Protein AF-A0A2V9QC57-F1 (afdb_monomer_lite)

Radius of gyration: 16.69 Å; chains: 1; bounding box: 34×25×57 Å

Structure (mmCIF, N/CA/C/O backbone):
data_AF-A0A2V9QC57-F1
#
_entry.id   AF-A0A2V9QC57-F1
#
loop_
_atom_site.group_PDB
_atom_site.id
_atom_site.type_symbol
_atom_site.label_atom_id
_atom_site.label_alt_id
_atom_site.label_comp_id
_atom_site.label_asym_id
_atom_site.label_entity_id
_atom_site.label_seq_id
_atom_site.pdbx_PDB_ins_code
_atom_site.Cartn_x
_atom_site.Cartn_y
_atom_site.Cartn_z
_atom_site.occupancy
_atom_site.B_iso_or_equiv
_atom_site.auth_seq_id
_atom_site.auth_comp_id
_atom_site.auth_asym_id
_atom_site.auth_atom_id
_atom_site.pdbx_PDB_model_num
ATOM 1 N N . MET A 1 1 ? 11.094 10.956 -26.136 1.00 47.50 1 MET A N 1
ATOM 2 C CA . MET A 1 1 ? 11.181 9.650 -26.831 1.00 47.50 1 MET A CA 1
ATOM 3 C C . MET A 1 1 ? 11.823 8.543 -25.987 1.00 47.50 1 MET A C 1
ATOM 5 O O . MET A 1 1 ? 11.441 7.401 -26.180 1.00 47.50 1 MET A O 1
ATOM 9 N N . HIS A 1 2 ? 12.685 8.837 -25.000 1.00 53.50 2 HIS A N 1
ATOM 10 C CA . HIS A 1 2 ? 13.254 7.807 -24.110 1.00 53.50 2 HIS A CA 1
ATOM 11 C C . HIS A 1 2 ? 12.220 7.078 -23.215 1.00 53.50 2 HIS A C 1
ATOM 13 O O . HIS A 1 2 ? 12.294 5.863 -23.086 1.00 53.50 2 HIS A O 1
ATOM 19 N N . ASN A 1 3 ? 11.202 7.761 -22.674 1.00 57.06 3 ASN A N 1
ATOM 20 C CA . ASN A 1 3 ? 10.268 7.153 -21.703 1.00 57.06 3 ASN A CA 1
ATOM 21 C C . ASN A 1 3 ? 9.319 6.088 -22.289 1.00 57.06 3 ASN A C 1
ATOM 23 O O . ASN A 1 3 ? 8.948 5.151 -21.592 1.00 57.06 3 ASN A O 1
ATOM 27 N N . LEU A 1 4 ? 8.947 6.190 -23.571 1.00 55.66 4 LEU A N 1
ATOM 28 C CA . LEU A 1 4 ? 8.053 5.215 -24.217 1.00 55.66 4 LEU A CA 1
ATOM 29 C C . LEU A 1 4 ? 8.750 3.869 -24.462 1.00 55.66 4 LEU A C 1
ATOM 31 O O . LEU A 1 4 ? 8.122 2.829 -24.301 1.00 55.66 4 LEU A O 1
ATOM 35 N N . ALA A 1 5 ? 10.051 3.888 -24.775 1.00 55.53 5 ALA A N 1
ATOM 36 C CA . ALA A 1 5 ? 10.853 2.678 -24.946 1.00 55.53 5 ALA A CA 1
ATOM 37 C C . ALA A 1 5 ? 11.061 1.933 -23.614 1.00 55.53 5 ALA A C 1
ATOM 39 O O . ALA A 1 5 ? 10.982 0.706 -23.574 1.00 55.53 5 ALA A O 1
ATOM 40 N N . TYR A 1 6 ? 11.255 2.669 -22.512 1.00 60.59 6 TYR A N 1
ATOM 41 C CA . TYR A 1 6 ? 11.309 2.093 -21.164 1.00 60.59 6 TYR A CA 1
ATOM 42 C C . TYR A 1 6 ? 9.963 1.515 -20.727 1.00 60.59 6 TYR A C 1
ATOM 44 O O . TYR A 1 6 ? 9.923 0.402 -20.208 1.00 60.59 6 TYR A O 1
ATOM 52 N N . PHE A 1 7 ? 8.863 2.225 -20.992 1.00 55.69 7 PHE A N 1
ATOM 53 C CA . PHE A 1 7 ? 7.514 1.737 -20.709 1.00 55.69 7 PHE A CA 1
ATOM 54 C C . PHE A 1 7 ? 7.228 0.421 -21.444 1.00 55.69 7 PHE A C 1
ATOM 56 O O . PHE A 1 7 ? 6.795 -0.551 -20.826 1.00 55.69 7 PHE A O 1
ATOM 63 N N . SER A 1 8 ? 7.547 0.346 -22.742 1.00 52.19 8 SER A N 1
ATOM 64 C CA . SER A 1 8 ? 7.417 -0.904 -23.492 1.00 52.19 8 SER A CA 1
ATOM 65 C C . SER A 1 8 ? 8.354 -1.989 -22.963 1.00 52.19 8 SER A C 1
ATOM 67 O O . SER A 1 8 ? 7.918 -3.119 -22.777 1.00 52.19 8 SER A O 1
ATOM 69 N N . ALA A 1 9 ? 9.613 -1.671 -22.646 1.00 56.28 9 ALA A N 1
ATOM 70 C CA . ALA A 1 9 ? 10.567 -2.656 -22.139 1.00 56.28 9 ALA A CA 1
ATOM 71 C C . ALA A 1 9 ? 10.134 -3.238 -20.783 1.00 56.28 9 ALA A C 1
ATOM 73 O O . ALA A 1 9 ? 10.216 -4.448 -20.602 1.00 56.28 9 ALA A O 1
ATOM 74 N N . PHE A 1 10 ? 9.607 -2.426 -19.864 1.00 62.00 10 PHE A N 1
ATOM 75 C CA . PHE A 1 10 ? 9.109 -2.881 -18.561 1.00 62.00 10 PHE A CA 1
ATOM 76 C C . PHE A 1 10 ? 7.986 -3.921 -18.703 1.00 62.00 10 PHE A C 1
ATOM 78 O O . PHE A 1 10 ? 8.092 -5.019 -18.150 1.00 62.00 10 PHE A O 1
ATOM 85 N N . PHE A 1 11 ? 6.963 -3.618 -19.512 1.00 57.03 11 PHE A N 1
ATOM 86 C CA . PHE A 1 11 ? 5.849 -4.537 -19.786 1.00 57.03 11 PHE A CA 1
ATOM 87 C C . PHE A 1 11 ? 6.280 -5.785 -20.564 1.00 57.03 11 PHE A C 1
ATOM 89 O O . PHE A 1 11 ? 5.762 -6.868 -20.315 1.00 57.03 11 PHE A O 1
ATOM 96 N N . THR A 1 12 ? 7.252 -5.663 -21.472 1.00 55.66 12 THR A N 1
ATOM 97 C CA . THR A 1 12 ? 7.759 -6.814 -22.244 1.00 55.66 12 THR A CA 1
ATOM 98 C C . THR A 1 12 ? 8.663 -7.721 -21.394 1.00 55.66 12 THR A C 1
ATOM 100 O O . THR A 1 12 ? 8.787 -8.910 -21.671 1.00 55.66 12 THR A O 1
ATOM 103 N N . SER A 1 13 ? 9.274 -7.182 -20.333 1.00 56.56 13 SER A N 1
ATOM 104 C CA . SER A 1 13 ? 10.187 -7.908 -19.434 1.00 56.56 13 SER A CA 1
ATOM 105 C C . SER A 1 13 ? 9.487 -8.587 -18.257 1.00 56.56 13 SER A C 1
ATOM 107 O O . SER A 1 13 ? 10.112 -9.387 -17.556 1.00 56.56 13 SER A O 1
ATOM 109 N N . THR A 1 14 ? 8.219 -8.260 -17.984 1.00 62.09 14 THR A N 1
ATOM 110 C CA . THR A 1 14 ? 7.433 -8.943 -16.951 1.00 62.09 14 THR A CA 1
ATOM 111 C C . THR A 1 14 ? 6.679 -10.102 -17.597 1.00 62.09 14 THR A C 1
ATOM 113 O O . THR A 1 14 ? 5.637 -9.879 -18.211 1.00 62.09 14 THR A O 1
ATOM 116 N N . PRO A 1 15 ? 7.175 -11.352 -17.498 1.00 73.69 15 PRO A N 1
ATOM 117 C CA . PRO A 1 15 ? 6.457 -12.489 -18.047 1.00 73.69 15 PRO A CA 1
ATOM 118 C C . PRO A 1 15 ? 5.064 -12.586 -17.400 1.00 73.69 15 PRO A C 1
ATOM 120 O O . PRO A 1 15 ? 4.909 -12.262 -16.214 1.00 73.69 15 PRO A O 1
ATOM 123 N N . PRO A 1 16 ? 4.044 -13.038 -18.149 1.00 74.50 16 PRO A N 1
ATOM 124 C CA . PRO A 1 16 ? 2.649 -13.038 -17.698 1.00 74.50 16 PRO A CA 1
ATOM 125 C C . PRO A 1 16 ? 2.443 -13.817 -16.388 1.00 74.50 16 PRO A C 1
ATOM 127 O O . PRO A 1 16 ? 1.590 -13.464 -15.574 1.00 74.50 16 PRO A O 1
ATOM 130 N N . GLU A 1 17 ? 3.282 -14.822 -16.131 1.00 80.62 17 GLU A N 1
ATOM 131 C CA . GLU A 1 17 ? 3.326 -15.582 -14.878 1.00 80.62 17 GLU A CA 1
ATOM 132 C C . GLU A 1 17 ? 3.603 -14.704 -13.641 1.00 80.62 17 GLU A C 1
ATOM 134 O O . GLU A 1 17 ? 2.937 -14.855 -12.615 1.00 80.62 17 GLU A O 1
ATOM 139 N N . LYS A 1 18 ? 4.519 -13.726 -13.738 1.00 81.31 18 LYS A N 1
ATOM 140 C CA . LYS A 1 18 ? 4.848 -12.815 -12.628 1.00 81.31 18 LYS A CA 1
ATOM 141 C C . LYS A 1 18 ? 3.709 -11.848 -12.352 1.00 81.31 18 LYS A C 1
ATOM 143 O O . LYS A 1 18 ? 3.400 -11.581 -11.194 1.00 81.31 18 LYS A O 1
ATOM 148 N N . PHE A 1 19 ? 3.058 -11.359 -13.402 1.00 85.19 19 PHE A N 1
ATOM 149 C CA . PHE A 1 19 ? 1.905 -10.476 -13.265 1.00 85.19 19 PHE A CA 1
ATOM 150 C C . PHE A 1 19 ? 0.736 -11.192 -12.573 1.00 85.19 19 PHE A C 1
ATOM 152 O O . PHE A 1 19 ? 0.121 -10.647 -11.651 1.00 85.19 19 PHE A O 1
ATOM 159 N N . CYS A 1 20 ? 0.474 -12.446 -12.958 1.00 88.19 20 CYS A N 1
ATOM 160 C CA . CYS A 1 20 ? -0.540 -13.284 -12.320 1.00 88.19 20 CYS A CA 1
ATOM 161 C C . CYS A 1 20 ? -0.198 -13.549 -10.845 1.00 88.19 20 CYS A C 1
ATOM 163 O O . CYS A 1 20 ? -1.058 -13.411 -9.975 1.00 88.19 20 CYS A O 1
ATOM 165 N N . PHE A 1 21 ? 1.070 -13.853 -10.548 1.00 89.44 21 PHE A N 1
ATOM 166 C CA . PHE A 1 21 ? 1.551 -14.056 -9.183 1.00 89.44 21 PHE A CA 1
ATOM 167 C C . PHE A 1 21 ? 1.402 -12.799 -8.307 1.00 89.44 21 PHE A C 1
ATO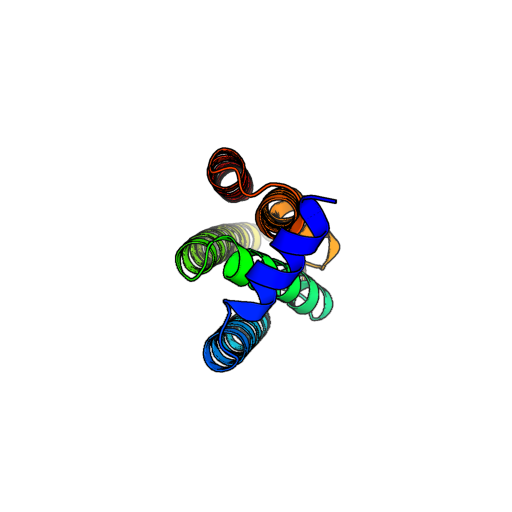M 169 O O . PHE A 1 21 ? 0.890 -12.883 -7.190 1.00 89.44 21 PHE A O 1
ATOM 176 N N . PHE A 1 22 ? 1.776 -11.619 -8.809 1.00 92.19 22 PHE A N 1
ATOM 177 C CA . PHE A 1 22 ? 1.625 -10.356 -8.073 1.00 92.19 22 PHE A CA 1
ATOM 178 C C . PHE A 1 22 ? 0.161 -9.981 -7.850 1.00 92.19 22 PHE A C 1
ATOM 180 O O . PHE A 1 22 ? -0.204 -9.520 -6.765 1.00 92.19 22 PHE A O 1
ATOM 187 N N . THR A 1 23 ? -0.691 -10.230 -8.843 1.00 90.94 23 THR A N 1
ATOM 188 C CA . THR A 1 23 ? -2.139 -10.030 -8.713 1.00 90.94 23 THR A CA 1
ATOM 189 C C . THR A 1 23 ? -2.709 -10.945 -7.630 1.00 90.94 23 THR A C 1
ATOM 191 O O . THR A 1 23 ? -3.428 -10.480 -6.746 1.00 90.94 23 THR A O 1
ATOM 194 N N . LEU A 1 24 ? -2.326 -12.226 -7.630 1.00 93.75 24 LEU A N 1
ATOM 195 C CA . LEU A 1 24 ? -2.754 -13.192 -6.619 1.00 93.75 24 LEU A CA 1
ATOM 196 C C . LEU A 1 24 ? -2.316 -12.769 -5.208 1.00 93.75 24 LEU A C 1
ATOM 198 O O . LEU A 1 24 ? -3.146 -12.728 -4.300 1.00 93.75 24 LEU A O 1
ATOM 202 N N . LEU A 1 25 ? -1.043 -12.398 -5.026 1.00 93.12 25 LEU A N 1
ATOM 203 C CA . LEU A 1 25 ? -0.535 -11.903 -3.740 1.00 93.12 25 LEU A CA 1
ATOM 204 C C . LEU A 1 25 ? -1.285 -10.657 -3.261 1.00 93.12 25 LEU A C 1
ATOM 206 O O . LEU A 1 25 ? -1.631 -10.557 -2.083 1.00 93.12 25 LEU A O 1
ATOM 210 N N . THR A 1 26 ? -1.576 -9.730 -4.172 1.00 94.31 26 THR A N 1
ATOM 211 C CA . THR A 1 26 ? -2.346 -8.520 -3.865 1.00 94.31 26 THR A CA 1
ATOM 212 C C . THR A 1 26 ? -3.741 -8.863 -3.354 1.00 94.31 26 THR A C 1
ATOM 214 O O . THR A 1 26 ? -4.171 -8.327 -2.330 1.00 94.31 26 THR A O 1
ATOM 217 N N . VAL A 1 27 ? -4.441 -9.777 -4.033 1.00 94.25 27 VAL A N 1
ATOM 218 C CA . VAL A 1 27 ? -5.782 -10.219 -3.629 1.00 94.25 27 VAL A CA 1
ATOM 219 C C . VAL A 1 27 ? -5.735 -10.885 -2.256 1.00 94.25 27 VAL A C 1
ATOM 221 O O . VAL A 1 27 ? -6.527 -10.527 -1.384 1.00 94.25 27 VAL A O 1
ATOM 224 N N . ILE A 1 28 ? -4.778 -11.791 -2.024 1.00 94.50 28 ILE A N 1
ATOM 225 C CA . ILE A 1 28 ? -4.591 -12.452 -0.724 1.00 94.50 28 ILE A CA 1
ATOM 226 C C . ILE A 1 28 ? -4.373 -11.408 0.377 1.00 94.50 28 ILE A C 1
ATOM 228 O O . ILE A 1 28 ? -5.039 -11.458 1.410 1.00 94.50 28 ILE A O 1
ATOM 232 N N . PHE A 1 29 ? -3.498 -10.428 0.155 1.00 93.88 29 PHE A N 1
ATOM 233 C CA . PHE A 1 29 ? -3.220 -9.373 1.127 1.00 93.88 29 PHE A CA 1
ATOM 234 C C . PHE A 1 29 ? -4.443 -8.494 1.420 1.00 93.88 29 PHE A C 1
ATOM 236 O O . PHE A 1 29 ? -4.753 -8.239 2.586 1.00 93.88 29 PHE A O 1
ATOM 243 N N . ALA A 1 30 ? -5.178 -8.071 0.389 1.00 92.81 30 ALA A N 1
ATOM 244 C CA . ALA A 1 30 ? -6.385 -7.262 0.553 1.00 92.81 30 ALA A CA 1
ATOM 245 C C . ALA A 1 30 ? -7.479 -8.021 1.327 1.00 92.81 30 ALA A C 1
ATOM 247 O O . ALA A 1 30 ? -8.106 -7.463 2.237 1.00 92.81 30 ALA A O 1
ATOM 248 N N . VAL A 1 31 ? -7.671 -9.309 1.018 1.00 92.06 31 VAL A N 1
ATOM 249 C CA . VAL A 1 31 ? -8.606 -10.187 1.734 1.00 92.06 31 VAL A CA 1
ATOM 250 C C . VAL A 1 31 ? -8.166 -10.373 3.184 1.00 92.06 31 VAL A C 1
ATOM 252 O O . VAL A 1 31 ? -8.986 -10.196 4.084 1.00 92.06 31 VAL A O 1
ATOM 255 N N . LEU A 1 32 ? -6.883 -10.646 3.440 1.00 91.38 32 LEU A N 1
ATOM 256 C CA . LEU A 1 32 ? -6.345 -10.763 4.798 1.00 91.38 32 LEU A CA 1
ATOM 257 C C . LEU A 1 32 ? -6.598 -9.490 5.607 1.00 91.38 32 LEU A C 1
ATOM 259 O O . LEU A 1 32 ? -7.147 -9.570 6.707 1.00 91.38 32 LEU A O 1
ATOM 263 N N . GLY A 1 33 ? -6.291 -8.318 5.045 1.00 87.06 33 GLY A N 1
ATOM 264 C CA . GLY A 1 33 ? -6.532 -7.029 5.695 1.00 87.06 33 GLY A CA 1
ATOM 265 C C . GLY A 1 33 ? -8.001 -6.814 6.074 1.00 87.06 33 GLY A C 1
ATOM 266 O O . GLY A 1 33 ? -8.306 -6.255 7.137 1.00 87.06 33 GLY A O 1
ATOM 267 N N . ARG A 1 34 ? -8.922 -7.305 5.238 1.00 88.56 34 ARG A N 1
ATOM 268 C CA . ARG A 1 34 ? -10.364 -7.261 5.497 1.00 88.56 34 ARG A CA 1
ATOM 269 C C . ARG A 1 34 ? -10.792 -8.257 6.575 1.00 88.56 34 ARG A C 1
ATOM 271 O O . ARG A 1 34 ? -11.528 -7.870 7.484 1.00 88.56 34 ARG A O 1
ATOM 278 N N . VAL A 1 35 ? -10.323 -9.503 6.499 1.00 88.38 35 VAL A N 1
ATOM 279 C CA . VAL A 1 35 ? -10.666 -10.593 7.431 1.00 88.38 35 VAL A CA 1
ATOM 280 C C . VAL A 1 35 ? -10.203 -10.271 8.851 1.00 88.38 35 VAL A C 1
ATOM 282 O O . VAL A 1 35 ? -10.973 -10.436 9.796 1.00 88.38 35 VAL A O 1
ATOM 285 N N . VAL A 1 36 ? -9.007 -9.698 9.020 1.00 86.62 36 VAL A N 1
ATOM 286 C CA . VAL A 1 36 ? -8.513 -9.262 10.343 1.00 86.62 36 VAL A CA 1
ATOM 287 C C . VAL A 1 36 ? -9.183 -7.977 10.853 1.00 86.62 36 VAL A C 1
ATOM 289 O O . VAL A 1 36 ? -8.772 -7.421 11.876 1.00 86.62 36 VAL A O 1
ATOM 292 N N . ARG A 1 37 ? -10.210 -7.483 10.141 1.00 83.62 37 ARG A N 1
ATOM 293 C CA . ARG A 1 37 ? -10.938 -6.228 10.401 1.00 83.62 37 ARG A CA 1
ATOM 294 C C . ARG A 1 37 ? -10.012 -5.008 10.488 1.00 83.62 37 ARG A C 1
ATOM 296 O O . ARG A 1 37 ? -10.351 -4.020 11.137 1.00 83.62 37 ARG A O 1
ATOM 303 N N . GLY A 1 38 ? -8.853 -5.076 9.829 1.00 79.44 38 GLY A N 1
ATOM 304 C CA . GLY A 1 38 ? -7.856 -4.007 9.809 1.00 79.44 38 GLY A CA 1
ATOM 305 C C . GLY A 1 38 ? -8.258 -2.836 8.912 1.00 79.44 38 GLY A C 1
ATOM 306 O O . GLY A 1 38 ? -7.897 -1.698 9.211 1.00 79.44 38 GLY A O 1
ATOM 307 N N . VAL A 1 39 ? -9.039 -3.104 7.857 1.00 87.06 39 VAL A N 1
ATOM 308 C CA . VAL A 1 39 ? -9.501 -2.116 6.865 1.00 87.06 39 VAL A CA 1
ATOM 309 C C . VAL A 1 39 ? -10.983 -2.280 6.487 1.00 87.06 39 VAL A C 1
ATOM 311 O O . VAL A 1 39 ? -11.589 -3.351 6.646 1.00 87.06 39 VAL A O 1
ATOM 314 N N . THR A 1 40 ? -11.592 -1.209 5.969 1.00 91.19 40 THR A N 1
ATOM 315 C CA . THR A 1 40 ? -12.910 -1.256 5.308 1.00 91.19 40 THR A CA 1
ATOM 316 C C . THR A 1 40 ? -12.820 -1.918 3.925 1.00 91.19 40 THR A C 1
ATOM 318 O O . THR A 1 40 ? -11.726 -2.200 3.447 1.00 91.19 40 THR A O 1
ATOM 321 N N . THR A 1 41 ? -13.947 -2.169 3.248 1.00 90.06 41 THR A N 1
ATOM 322 C CA . THR A 1 41 ? -13.925 -2.665 1.855 1.00 90.06 41 THR A CA 1
ATOM 323 C C . THR A 1 41 ? -13.198 -1.685 0.929 1.00 90.06 41 THR A C 1
ATOM 325 O O . THR A 1 41 ? -12.342 -2.091 0.152 1.00 90.06 41 THR A O 1
ATOM 328 N N . ALA A 1 42 ? -13.471 -0.383 1.069 1.00 91.12 42 ALA A N 1
ATOM 329 C CA . ALA A 1 42 ? -12.767 0.657 0.322 1.00 91.12 42 ALA A CA 1
ATOM 330 C C . ALA A 1 42 ? -11.279 0.733 0.716 1.00 91.12 42 ALA A C 1
ATOM 332 O O . ALA A 1 42 ? -10.420 0.877 -0.149 1.00 91.12 42 ALA A O 1
ATOM 333 N N . GLY A 1 43 ? -10.963 0.568 2.007 1.00 89.88 43 GLY A N 1
ATOM 334 C CA . GLY A 1 43 ? -9.583 0.490 2.491 1.00 89.88 43 GLY A CA 1
ATOM 335 C C . GLY A 1 43 ? -8.814 -0.714 1.937 1.00 89.88 43 GLY A C 1
ATOM 336 O O . GLY A 1 43 ? -7.640 -0.582 1.608 1.00 89.88 43 GLY A O 1
ATOM 337 N N . ALA A 1 44 ? -9.471 -1.864 1.767 1.00 92.06 44 ALA A N 1
ATOM 338 C CA . ALA A 1 44 ? -8.877 -3.049 1.150 1.00 92.06 44 ALA A CA 1
ATOM 339 C C . ALA A 1 44 ? -8.570 -2.829 -0.337 1.00 92.06 44 ALA A C 1
ATOM 341 O O . ALA A 1 44 ? -7.509 -3.238 -0.796 1.00 92.06 44 ALA A O 1
ATOM 342 N N . LEU A 1 45 ? -9.453 -2.141 -1.071 1.00 93.56 45 LEU A N 1
ATOM 343 C CA . LEU A 1 45 ? -9.197 -1.764 -2.464 1.00 93.56 45 LEU A CA 1
ATOM 344 C C . LEU A 1 45 ? -8.019 -0.791 -2.569 1.00 93.56 45 LEU A C 1
ATOM 346 O O . LEU A 1 45 ? -7.092 -1.045 -3.330 1.00 93.56 45 LEU A O 1
ATOM 350 N N . ALA A 1 46 ? -8.007 0.273 -1.761 1.00 93.69 46 ALA A N 1
ATOM 351 C CA . ALA A 1 46 ? -6.901 1.229 -1.738 1.00 93.69 46 ALA A CA 1
ATOM 352 C C . ALA A 1 46 ? -5.568 0.552 -1.370 1.00 93.69 46 ALA A C 1
ATOM 354 O O . ALA A 1 46 ? -4.567 0.727 -2.062 1.00 93.69 46 ALA A O 1
ATOM 355 N N . GLY A 1 47 ? -5.565 -0.273 -0.320 1.00 92.62 47 GLY A N 1
ATOM 356 C CA . GLY A 1 47 ? -4.381 -1.009 0.124 1.00 92.62 47 GLY A CA 1
ATOM 357 C C . GLY A 1 47 ? -3.918 -2.053 -0.892 1.00 92.62 47 GLY A C 1
ATOM 358 O O . GLY A 1 47 ? -2.717 -2.226 -1.078 1.00 92.62 47 GLY A O 1
ATOM 359 N N . GLY A 1 48 ? -4.853 -2.701 -1.590 1.00 93.88 48 GLY A N 1
ATOM 360 C CA . GLY A 1 48 ? -4.566 -3.603 -2.703 1.00 93.88 48 GLY A CA 1
ATOM 361 C C . GLY A 1 48 ? -3.895 -2.878 -3.869 1.00 93.88 48 GLY A C 1
ATOM 362 O O . GLY A 1 48 ? -2.848 -3.320 -4.331 1.00 93.88 48 GLY A O 1
ATOM 363 N N . SER A 1 49 ? -4.419 -1.724 -4.287 1.00 94.38 49 SER A N 1
ATOM 364 C CA . SER A 1 49 ? -3.808 -0.915 -5.353 1.00 94.38 49 SER A CA 1
ATOM 365 C C . SER A 1 49 ? -2.377 -0.495 -5.014 1.00 94.38 49 SER A C 1
ATOM 367 O O . SER A 1 49 ? -1.486 -0.590 -5.856 1.00 94.38 49 SER A O 1
ATOM 369 N N . VAL A 1 50 ? -2.135 -0.085 -3.765 1.00 94.06 50 VAL A N 1
ATOM 370 C CA . VAL A 1 50 ? -0.783 0.227 -3.282 1.00 94.06 50 VAL A CA 1
ATOM 371 C C . VAL A 1 50 ? 0.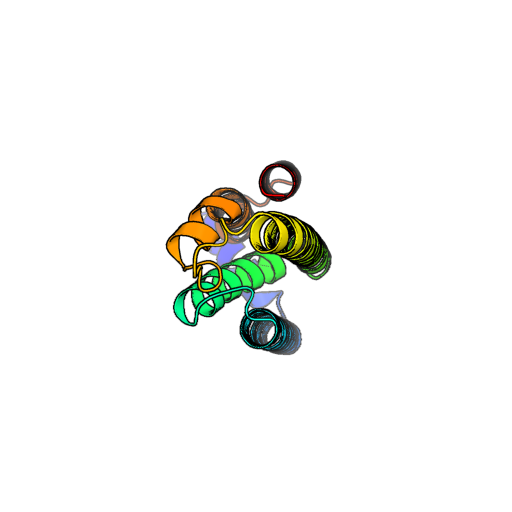101 -1.022 -3.288 1.00 94.06 50 VAL A C 1
ATOM 373 O O . VAL A 1 50 ? 1.208 -0.979 -3.814 1.00 94.06 50 VAL A O 1
ATOM 376 N N . CYS A 1 51 ? -0.379 -2.141 -2.742 1.00 95.31 51 CYS A N 1
ATOM 377 C CA . CYS A 1 51 ? 0.356 -3.408 -2.707 1.00 95.31 51 CYS A CA 1
ATOM 378 C C . CYS A 1 51 ? 0.809 -3.841 -4.105 1.00 95.31 51 CYS A C 1
ATOM 380 O O . CYS A 1 51 ? 1.976 -4.175 -4.306 1.00 95.31 51 CYS A O 1
ATOM 382 N N . PHE A 1 52 ? -0.091 -3.743 -5.082 1.00 93.06 52 PHE A N 1
ATOM 383 C CA . PHE A 1 52 ? 0.209 -4.056 -6.468 1.00 93.06 52 PHE A CA 1
ATOM 384 C C . PHE A 1 52 ? 1.280 -3.132 -7.057 1.00 93.06 52 PHE A 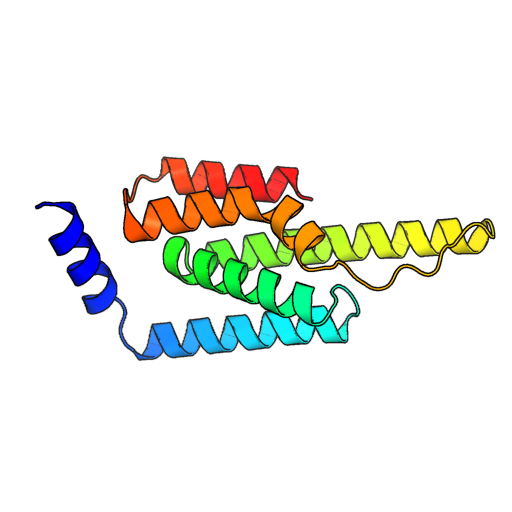C 1
ATOM 386 O O . PHE A 1 52 ? 2.223 -3.613 -7.683 1.00 93.06 52 PHE A O 1
ATOM 393 N N . ALA A 1 53 ? 1.184 -1.820 -6.809 1.00 91.94 53 ALA A N 1
ATOM 394 C CA . ALA A 1 53 ? 2.199 -0.861 -7.245 1.00 91.94 53 ALA A CA 1
ATOM 395 C C . ALA A 1 53 ? 3.579 -1.186 -6.647 1.00 91.94 53 ALA A C 1
ATOM 397 O O . ALA A 1 53 ? 4.571 -1.221 -7.367 1.00 91.94 53 ALA A O 1
ATOM 398 N N . LEU A 1 54 ? 3.649 -1.503 -5.351 1.00 91.69 54 LEU A N 1
ATOM 399 C CA . LEU A 1 54 ? 4.902 -1.866 -4.682 1.00 91.69 54 LEU A CA 1
ATOM 400 C C . LEU A 1 54 ? 5.487 -3.184 -5.209 1.00 91.69 54 LEU A C 1
ATOM 402 O O . LEU A 1 54 ? 6.704 -3.282 -5.362 1.00 91.69 54 LEU A O 1
ATOM 406 N N . LEU A 1 55 ? 4.646 -4.178 -5.508 1.00 89.88 55 LEU A N 1
ATOM 407 C CA . LEU A 1 55 ? 5.068 -5.441 -6.124 1.00 89.88 55 LEU A CA 1
ATOM 408 C C . LEU A 1 55 ? 5.622 -5.233 -7.538 1.00 89.88 55 LEU A C 1
ATOM 410 O O . LEU A 1 55 ? 6.632 -5.840 -7.885 1.00 89.88 55 LEU A O 1
ATOM 414 N N . LEU A 1 56 ? 5.008 -4.361 -8.340 1.00 88.50 56 LEU A N 1
ATOM 415 C CA . LEU A 1 56 ? 5.516 -4.030 -9.674 1.00 88.50 56 LEU A CA 1
ATOM 416 C C . LEU A 1 56 ? 6.865 -3.301 -9.621 1.00 88.50 56 LEU A C 1
ATOM 418 O O . LEU A 1 56 ? 7.733 -3.574 -10.447 1.00 88.50 56 LEU A O 1
ATOM 422 N N . SER A 1 57 ? 7.051 -2.404 -8.654 1.00 86.69 57 SER A N 1
ATOM 423 C CA . SER A 1 57 ? 8.247 -1.559 -8.568 1.00 86.69 57 SER A CA 1
ATOM 424 C C . SER A 1 57 ? 9.408 -2.232 -7.837 1.00 86.69 57 SER A C 1
ATOM 426 O O . SER A 1 57 ? 10.522 -2.293 -8.346 1.00 86.69 57 SER A O 1
ATOM 428 N N . ALA A 1 58 ? 9.157 -2.739 -6.631 1.00 86.31 58 ALA A N 1
ATOM 429 C CA . ALA A 1 58 ? 10.173 -3.262 -5.716 1.00 86.31 58 ALA A CA 1
ATOM 430 C C . ALA A 1 58 ? 10.092 -4.789 -5.534 1.00 86.31 58 ALA A C 1
ATOM 432 O O . ALA A 1 58 ? 10.850 -5.368 -4.748 1.00 86.31 58 ALA A O 1
ATOM 433 N N . GLY A 1 59 ? 9.164 -5.458 -6.225 1.00 88.88 59 GLY A N 1
ATOM 434 C CA . GLY A 1 59 ? 8.978 -6.899 -6.128 1.00 88.88 59 GLY A CA 1
ATOM 435 C C . GLY A 1 59 ? 8.537 -7.355 -4.737 1.00 88.88 59 GLY A C 1
ATOM 436 O O . GLY A 1 59 ? 7.884 -6.642 -3.972 1.00 88.88 59 GLY A O 1
ATOM 437 N N . ILE A 1 60 ? 8.941 -8.578 -4.396 1.00 90.44 60 ILE A N 1
ATOM 438 C CA . ILE A 1 60 ? 8.616 -9.229 -3.120 1.00 90.44 60 ILE A CA 1
ATOM 439 C C . ILE A 1 60 ? 9.161 -8.436 -1.915 1.00 90.44 60 ILE A C 1
ATOM 441 O O . ILE A 1 60 ? 8.545 -8.441 -0.851 1.00 90.44 60 ILE A O 1
ATOM 445 N N . GLY A 1 61 ? 10.270 -7.703 -2.075 1.00 89.50 61 GLY A N 1
ATOM 446 C CA . GLY A 1 61 ? 10.816 -6.852 -1.012 1.00 89.50 61 GLY A CA 1
ATOM 447 C C . GLY A 1 61 ? 9.851 -5.737 -0.597 1.00 89.50 61 GLY A C 1
ATOM 448 O O . GLY A 1 61 ? 9.594 -5.554 0.593 1.00 89.50 61 GLY A O 1
ATOM 449 N N . GLY A 1 62 ? 9.243 -5.050 -1.573 1.00 90.19 62 GLY A N 1
ATOM 450 C CA . GLY A 1 62 ? 8.224 -4.026 -1.311 1.00 90.19 62 GLY A CA 1
ATOM 451 C C . GLY A 1 62 ? 6.983 -4.594 -0.620 1.00 90.19 62 GLY A C 1
ATOM 452 O O . GLY A 1 62 ? 6.447 -3.975 0.300 1.00 90.19 62 GLY A O 1
ATOM 453 N N . PHE A 1 63 ? 6.573 -5.807 -1.002 1.00 92.62 63 PHE A N 1
ATOM 454 C CA . PHE A 1 63 ? 5.470 -6.519 -0.356 1.00 92.62 63 PHE A CA 1
ATOM 455 C C . PHE A 1 63 ? 5.739 -6.810 1.124 1.00 92.62 63 PHE A C 1
ATOM 457 O O . PHE A 1 63 ? 4.893 -6.509 1.965 1.00 92.62 63 PHE A O 1
ATOM 464 N N . PHE A 1 64 ? 6.907 -7.363 1.467 1.00 94.62 64 PHE A N 1
ATOM 465 C CA . PHE A 1 64 ? 7.231 -7.654 2.867 1.00 94.62 64 PHE A CA 1
ATOM 466 C C . PHE A 1 64 ? 7.337 -6.390 3.715 1.00 94.62 64 PHE A C 1
ATOM 468 O O . PHE A 1 64 ? 6.916 -6.400 4.874 1.00 94.62 64 PHE A O 1
ATOM 475 N N . LEU A 1 65 ? 7.841 -5.296 3.145 1.00 93.06 65 LEU A N 1
ATOM 476 C CA . LEU A 1 65 ? 7.903 -4.020 3.845 1.00 93.06 65 LEU A CA 1
ATOM 477 C C . LEU A 1 65 ? 6.495 -3.489 4.149 1.00 93.06 65 LEU A C 1
ATOM 479 O O . LEU A 1 65 ? 6.189 -3.163 5.296 1.00 93.06 65 LEU A O 1
ATOM 483 N N . LEU A 1 66 ? 5.607 -3.505 3.152 1.00 93.38 66 LEU A N 1
ATOM 484 C CA . LEU A 1 66 ? 4.199 -3.154 3.323 1.00 93.38 66 LEU A CA 1
ATOM 485 C C . LEU A 1 66 ? 3.501 -4.043 4.364 1.00 93.38 66 LEU A C 1
ATOM 487 O O . LEU A 1 66 ? 2.803 -3.541 5.247 1.00 93.38 66 LEU A O 1
ATOM 491 N N . LEU A 1 67 ? 3.695 -5.361 4.273 1.00 93.75 67 LEU A N 1
ATOM 492 C CA . LEU A 1 67 ? 3.128 -6.331 5.207 1.00 93.75 67 LEU A CA 1
ATOM 493 C C . LEU A 1 67 ? 3.604 -6.063 6.638 1.00 93.75 67 LEU A C 1
ATOM 495 O O . LEU A 1 67 ? 2.797 -6.097 7.564 1.00 93.75 67 LEU A O 1
ATOM 499 N N . THR A 1 68 ? 4.886 -5.747 6.815 1.00 93.75 68 THR A N 1
ATOM 500 C CA . THR A 1 68 ? 5.470 -5.422 8.122 1.00 93.75 68 THR A CA 1
ATOM 501 C C . THR A 1 68 ? 4.796 -4.198 8.734 1.00 93.75 68 THR A C 1
ATOM 503 O O . THR A 1 68 ? 4.295 -4.276 9.856 1.00 93.75 68 THR A O 1
ATOM 506 N N . VAL A 1 69 ? 4.690 -3.097 7.983 1.00 91.38 69 VAL A N 1
ATOM 507 C CA . VAL A 1 69 ? 4.000 -1.874 8.437 1.00 91.38 69 VAL A CA 1
ATOM 508 C C . VAL A 1 69 ? 2.534 -2.159 8.760 1.00 91.38 69 VAL A C 1
ATOM 510 O O . VAL A 1 69 ? 2.010 -1.711 9.783 1.00 91.38 69 VAL A O 1
ATOM 513 N N . PHE A 1 70 ? 1.851 -2.950 7.930 1.00 91.94 70 PHE A N 1
ATOM 514 C CA . PHE A 1 70 ? 0.468 -3.343 8.186 1.00 91.94 70 PHE A CA 1
ATOM 515 C C . PHE A 1 70 ? 0.319 -4.124 9.500 1.00 91.94 70 PHE A C 1
ATOM 517 O O . PHE A 1 70 ? -0.565 -3.802 10.297 1.00 91.94 70 PHE A O 1
ATOM 524 N N . VAL A 1 71 ? 1.179 -5.116 9.743 1.00 91.88 71 VAL A N 1
ATOM 525 C CA . VAL A 1 71 ? 1.155 -5.934 10.963 1.00 91.88 71 VAL A CA 1
ATOM 526 C C . VAL A 1 71 ? 1.470 -5.084 12.193 1.00 91.88 71 VAL A C 1
ATOM 528 O O . VAL A 1 71 ? 0.715 -5.144 13.163 1.00 91.88 71 VAL A O 1
ATOM 531 N N . LEU A 1 72 ? 2.515 -4.254 12.145 1.00 90.38 72 LEU A N 1
ATOM 532 C CA . LEU A 1 72 ? 2.889 -3.366 13.250 1.00 90.38 72 LEU A CA 1
ATOM 533 C C . LEU A 1 72 ? 1.750 -2.404 13.598 1.00 90.38 72 LEU A C 1
ATOM 535 O O . LEU A 1 72 ? 1.292 -2.374 14.740 1.00 90.38 72 LEU A O 1
ATOM 539 N N . THR A 1 73 ? 1.204 -1.698 12.605 1.00 88.56 73 THR A N 1
ATOM 540 C CA . THR A 1 73 ? 0.080 -0.771 12.820 1.00 88.56 73 THR A CA 1
ATOM 541 C C . THR A 1 73 ? -1.176 -1.488 13.327 1.00 88.56 73 THR A C 1
ATOM 543 O O . THR A 1 73 ? -1.897 -0.967 14.185 1.00 88.56 73 THR A O 1
ATOM 546 N N . TRP A 1 74 ? -1.454 -2.705 12.851 1.00 87.56 74 TRP A N 1
ATOM 547 C CA . TRP A 1 74 ? -2.585 -3.504 13.329 1.00 87.56 74 TRP A CA 1
ATOM 548 C C . TRP A 1 74 ? -2.409 -3.954 14.786 1.00 87.56 74 TRP A C 1
ATOM 550 O O . TRP A 1 74 ? -3.350 -3.841 15.576 1.00 87.56 74 TRP A O 1
ATOM 560 N N . ILE A 1 75 ? -1.211 -4.399 15.178 1.00 88.31 75 ILE A N 1
ATOM 561 C CA . ILE A 1 75 ? -0.907 -4.763 16.569 1.00 88.31 75 ILE A CA 1
ATOM 562 C C . ILE A 1 75 ? -1.023 -3.529 17.472 1.00 88.31 75 ILE A C 1
ATOM 564 O O . ILE A 1 75 ? -1.763 -3.569 18.459 1.00 88.31 75 ILE A O 1
ATOM 568 N N . SER A 1 76 ? -0.374 -2.418 17.110 1.00 86.81 76 SER A N 1
ATOM 569 C CA . SER A 1 76 ? -0.379 -1.171 17.886 1.00 86.81 76 SER A CA 1
ATOM 570 C C . SER A 1 76 ? -1.796 -0.643 18.121 1.00 86.81 76 SER A C 1
ATOM 572 O O . SER A 1 76 ? -2.176 -0.319 19.250 1.00 86.81 76 SER A O 1
ATOM 574 N N . THR A 1 77 ? -2.633 -0.629 17.079 1.00 83.50 77 THR A N 1
ATOM 575 C CA . THR A 1 77 ? -4.030 -0.181 17.198 1.00 83.50 77 THR A CA 1
ATOM 576 C C . THR A 1 77 ? -4.882 -1.129 18.040 1.00 83.50 77 THR A C 1
ATOM 578 O O . THR A 1 77 ? -5.730 -0.668 18.811 1.00 83.50 77 THR A O 1
ATOM 581 N N . ARG A 1 78 ? -4.657 -2.446 17.959 1.00 83.19 78 ARG A N 1
ATOM 582 C CA . ARG A 1 78 ? -5.414 -3.432 18.742 1.00 83.19 78 ARG A CA 1
ATOM 583 C C . ARG A 1 78 ? -5.039 -3.415 20.225 1.00 83.19 78 ARG A C 1
ATOM 585 O O . ARG A 1 78 ? -5.942 -3.442 21.063 1.00 83.19 78 ARG A O 1
ATOM 592 N N . LEU A 1 79 ? -3.751 -3.315 20.553 1.00 81.88 79 LEU A N 1
ATOM 593 C CA . LEU A 1 79 ? -3.276 -3.182 21.936 1.00 81.88 79 LEU A CA 1
ATOM 594 C C . LEU A 1 79 ? -3.760 -1.870 22.564 1.00 81.88 79 LEU A C 1
ATOM 596 O O . LEU A 1 79 ? -4.328 -1.880 23.659 1.00 81.88 79 LEU A O 1
ATOM 600 N N . GLY A 1 80 ? -3.648 -0.758 21.830 1.00 80.25 80 GLY A N 1
ATOM 601 C CA . GLY A 1 80 ? -4.186 0.531 22.264 1.00 80.25 80 GLY A CA 1
ATOM 602 C C . GLY A 1 80 ? -5.699 0.484 22.494 1.00 80.25 80 GLY A C 1
ATOM 603 O O . GLY A 1 80 ? -6.205 1.067 23.453 1.00 80.25 80 GLY A O 1
ATOM 604 N N . ARG A 1 81 ? -6.439 -0.273 21.673 1.00 76.88 81 ARG A N 1
ATOM 605 C CA . ARG A 1 81 ? -7.880 -0.466 21.867 1.00 76.88 81 ARG A CA 1
ATOM 606 C C . ARG A 1 81 ? -8.202 -1.304 23.096 1.00 76.88 81 ARG A C 1
ATOM 608 O O . ARG A 1 81 ? -9.123 -0.945 23.824 1.00 76.88 81 ARG A O 1
ATOM 615 N N . ALA A 1 82 ? -7.462 -2.381 23.352 1.00 76.19 82 ALA A N 1
ATOM 616 C CA . ALA A 1 82 ? -7.642 -3.181 24.563 1.00 76.19 82 ALA A CA 1
ATOM 617 C C . ALA A 1 82 ? -7.444 -2.321 25.824 1.00 76.19 82 ALA A C 1
ATOM 619 O O . ALA A 1 82 ? -8.233 -2.418 26.764 1.00 76.19 82 ALA A O 1
ATOM 620 N N . HIS A 1 83 ? -6.461 -1.417 25.804 1.00 78.88 83 HIS A N 1
ATOM 621 C CA . HIS A 1 83 ? -6.234 -0.456 26.882 1.00 78.88 83 HIS A CA 1
ATOM 622 C C . HIS A 1 83 ? -7.383 0.562 27.016 1.00 78.88 83 HIS A C 1
ATOM 624 O O . HIS A 1 83 ? -7.948 0.708 28.097 1.00 78.88 83 HIS A O 1
ATOM 630 N N . LYS A 1 84 ? -7.818 1.194 25.915 1.00 76.12 84 LYS A N 1
ATOM 631 C CA . LYS A 1 84 ? -8.953 2.143 25.920 1.00 76.12 84 LYS A CA 1
ATOM 632 C C . LYS A 1 84 ? -10.285 1.499 26.322 1.00 76.12 84 LYS A C 1
ATOM 634 O O . LYS A 1 84 ? -11.116 2.143 26.950 1.00 76.12 84 LYS A O 1
ATOM 639 N N . THR A 1 85 ? -10.478 0.216 26.007 1.00 79.31 85 THR A N 1
ATOM 640 C CA . THR A 1 85 ? -11.678 -0.541 26.406 1.00 79.31 85 THR A CA 1
ATOM 641 C C . THR A 1 85 ? -11.691 -0.787 27.910 1.00 79.31 85 THR A C 1
ATOM 643 O O . THR A 1 85 ? -12.732 -0.624 28.537 1.00 79.31 85 THR A O 1
ATOM 646 N N . ARG A 1 86 ? -10.532 -1.090 28.515 1.00 78.62 86 ARG A N 1
ATOM 647 C CA . ARG A 1 86 ? -10.399 -1.193 29.980 1.00 78.62 86 ARG A CA 1
ATOM 648 C C . ARG A 1 86 ? -10.690 0.130 30.694 1.00 78.62 86 ARG A C 1
ATOM 650 O O . ARG A 1 86 ? -11.182 0.103 31.812 1.00 78.62 86 ARG A O 1
ATOM 657 N N . LEU A 1 87 ? -10.412 1.261 30.046 1.00 82.56 87 LEU A N 1
ATOM 658 C CA . LEU A 1 87 ? -10.686 2.606 30.564 1.00 82.56 87 LEU A CA 1
ATOM 659 C C . LEU A 1 87 ? -12.120 3.097 30.286 1.00 82.56 87 LEU A C 1
ATOM 661 O O . LEU A 1 87 ? -12.451 4.218 30.654 1.00 82.56 87 LEU A O 1
ATOM 665 N N . GLY A 1 88 ? -12.965 2.305 29.613 1.00 80.19 88 GLY A N 1
ATOM 666 C CA . GLY A 1 88 ? -14.347 2.687 29.294 1.00 80.19 88 GLY A CA 1
ATOM 667 C C . GLY A 1 88 ? -14.493 3.780 28.225 1.00 80.19 88 GLY A C 1
ATOM 668 O O . GLY A 1 88 ? -15.601 4.233 27.970 1.00 80.19 88 GLY A O 1
ATOM 669 N N . THR A 1 89 ? -13.406 4.186 27.561 1.00 81.69 89 THR A N 1
ATOM 670 C CA . THR A 1 89 ? -13.385 5.265 26.548 1.00 81.69 89 THR A CA 1
ATOM 671 C C . THR A 1 89 ? -13.296 4.738 25.113 1.00 81.69 89 THR A C 1
ATOM 673 O O . THR A 1 89 ? -12.960 5.467 24.179 1.00 81.69 89 THR A O 1
ATOM 676 N N . ALA A 1 90 ? -13.544 3.443 24.907 1.00 71.62 90 ALA A N 1
ATOM 677 C CA . ALA A 1 90 ? -13.412 2.829 23.594 1.00 71.62 90 ALA A CA 1
ATOM 678 C C . ALA A 1 90 ? -14.556 3.230 22.651 1.00 71.62 90 ALA A C 1
ATOM 680 O O . ALA A 1 90 ? -15.653 2.684 22.712 1.00 71.62 90 ALA A O 1
ATOM 681 N N . GLU A 1 91 ? -14.263 4.114 21.700 1.00 69.38 91 GLU A N 1
ATOM 682 C CA . GLU A 1 91 ? -15.150 4.378 20.567 1.00 69.38 91 GLU A CA 1
ATOM 683 C C . GLU A 1 91 ? -15.232 3.191 19.594 1.00 69.38 91 GLU A C 1
ATOM 685 O O . GLU A 1 91 ? -14.274 2.431 19.377 1.00 69.38 91 GLU A O 1
ATOM 690 N N . ALA A 1 92 ? -16.381 3.068 18.927 1.00 62.47 92 ALA A N 1
ATOM 691 C CA . ALA A 1 92 ? -16.637 2.099 17.871 1.00 62.47 92 ALA A CA 1
ATOM 692 C C . ALA A 1 92 ? -15.962 2.504 16.543 1.00 62.47 92 ALA A C 1
ATOM 694 O O . ALA A 1 92 ? -16.624 2.829 15.566 1.00 62.47 92 ALA A O 1
ATOM 695 N N . ARG A 1 93 ? -14.628 2.441 16.457 1.00 66.38 93 ARG A N 1
ATOM 696 C CA . ARG A 1 93 ? -13.952 2.499 15.152 1.00 66.38 93 ARG A CA 1
ATOM 697 C C . ARG A 1 93 ? -14.065 1.175 14.394 1.00 66.38 93 ARG A C 1
ATOM 699 O O . ARG A 1 93 ? -13.662 0.118 14.897 1.00 66.38 93 ARG A O 1
ATOM 706 N N . VAL A 1 94 ? -14.613 1.262 13.186 1.00 69.44 94 VAL A N 1
ATOM 707 C CA . VAL A 1 94 ? -14.464 0.283 12.099 1.00 69.44 94 VAL A CA 1
ATOM 708 C C . VAL A 1 94 ? -13.022 0.413 11.565 1.00 69.44 94 VAL A C 1
ATOM 710 O O . VAL A 1 94 ? -12.392 1.442 11.797 1.00 69.44 94 VAL A O 1
ATOM 713 N N . GLY A 1 95 ? -12.448 -0.635 10.957 1.00 79.31 95 GLY A N 1
ATOM 714 C CA . GLY A 1 95 ? -11.061 -0.623 10.453 1.00 79.31 95 GLY A CA 1
ATOM 715 C C . GLY A 1 95 ? -10.739 0.563 9.527 1.00 79.31 95 GLY A C 1
ATOM 716 O O . GLY A 1 95 ? -11.636 1.299 9.126 1.00 79.31 95 GLY A O 1
ATOM 717 N N . ARG A 1 96 ? -9.463 0.739 9.162 1.00 86.88 96 ARG A N 1
ATOM 718 C CA . ARG A 1 96 ? -8.994 1.898 8.380 1.00 86.88 96 ARG A CA 1
ATOM 719 C C . ARG A 1 96 ? -9.734 2.045 7.045 1.00 86.88 96 ARG A C 1
ATOM 721 O O . ARG A 1 96 ? -9.868 1.068 6.302 1.00 86.88 96 ARG A O 1
ATOM 728 N N . ASP A 1 97 ? -10.217 3.248 6.750 1.00 91.81 97 ASP A N 1
ATOM 729 C CA . ASP A 1 97 ? -10.87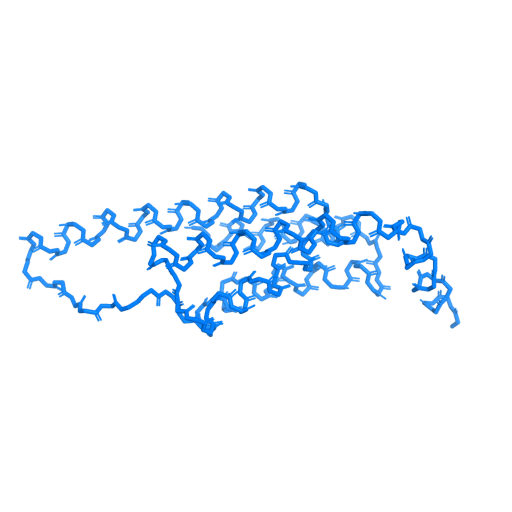7 3.554 5.476 1.00 91.81 97 ASP A CA 1
ATOM 730 C C . ASP A 1 97 ? -9.875 3.834 4.338 1.00 91.81 97 ASP A C 1
ATOM 732 O O . ASP A 1 97 ? -8.662 3.821 4.540 1.00 91.81 97 ASP A O 1
ATOM 736 N N . ALA A 1 98 ? -10.376 4.045 3.117 1.00 91.25 98 ALA A N 1
ATOM 737 C CA . ALA A 1 98 ? -9.530 4.283 1.947 1.00 91.25 98 ALA A CA 1
ATOM 738 C C . ALA A 1 98 ? -8.669 5.546 2.067 1.00 91.25 98 ALA A C 1
ATOM 740 O O . ALA A 1 98 ? -7.511 5.521 1.659 1.00 91.25 98 ALA A O 1
ATOM 741 N N . LEU A 1 99 ? -9.207 6.628 2.634 1.00 92.06 99 LEU A N 1
ATOM 742 C CA . LEU A 1 99 ? -8.472 7.884 2.780 1.00 92.06 99 LEU A CA 1
ATOM 743 C C . LEU A 1 99 ? -7.376 7.750 3.834 1.00 92.06 99 LEU A C 1
ATOM 745 O O . LEU A 1 99 ? -6.267 8.211 3.604 1.00 92.06 99 LEU A O 1
ATOM 749 N N . GLN A 1 100 ? -7.641 7.060 4.942 1.00 91.62 100 GLN A N 1
ATOM 750 C CA . GLN A 1 100 ? -6.634 6.752 5.960 1.00 91.62 100 GLN A CA 1
ATOM 751 C C . GLN A 1 100 ? -5.520 5.861 5.407 1.00 91.62 100 GLN A C 1
ATOM 753 O O . GLN A 1 100 ? -4.346 6.079 5.696 1.00 91.62 100 GLN A O 1
ATOM 758 N N . VAL A 1 101 ? -5.879 4.864 4.595 1.00 92.56 101 VAL A N 1
ATOM 759 C CA . VAL A 1 101 ? -4.902 4.012 3.909 1.00 92.56 101 VAL A CA 1
ATOM 760 C C . VAL A 1 101 ? -4.057 4.847 2.943 1.00 92.56 101 VAL A C 1
ATOM 762 O O . VAL A 1 101 ? -2.835 4.781 3.002 1.00 92.56 101 VAL A O 1
ATOM 765 N N . LEU A 1 102 ? -4.667 5.681 2.099 1.00 91.75 102 LEU A N 1
ATOM 766 C CA . LEU A 1 102 ? -3.925 6.531 1.161 1.00 91.75 102 LEU A CA 1
ATOM 767 C C . LEU A 1 102 ? -3.114 7.632 1.851 1.00 91.75 102 LEU A C 1
ATOM 769 O O . LEU A 1 102 ? -2.050 7.977 1.357 1.00 91.75 102 LEU A O 1
ATOM 773 N N . ALA A 1 103 ? -3.557 8.153 2.993 1.00 91.12 103 ALA A N 1
ATOM 774 C CA . ALA A 1 103 ? -2.792 9.128 3.762 1.00 91.12 103 ALA A CA 1
ATOM 775 C C . ALA A 1 103 ? -1.480 8.523 4.282 1.00 91.12 103 ALA A C 1
ATOM 777 O O . ALA A 1 103 ? -0.432 9.147 4.157 1.00 91.12 103 ALA A O 1
ATOM 778 N N . ASN A 1 104 ? -1.521 7.285 4.789 1.00 91.44 104 ASN A N 1
ATOM 779 C CA . ASN A 1 104 ? -0.315 6.601 5.263 1.00 91.44 104 ASN A CA 1
ATOM 780 C C . ASN A 1 104 ? 0.558 6.062 4.127 1.00 91.44 104 ASN A C 1
ATOM 782 O O . ASN A 1 104 ? 1.771 5.989 4.271 1.00 91.44 104 ASN A O 1
ATOM 786 N N . LEU A 1 105 ? -0.036 5.626 3.015 1.00 92.94 105 LEU A N 1
ATOM 787 C CA . LEU A 1 105 ? 0.694 4.878 1.989 1.00 92.94 105 LEU A CA 1
ATOM 788 C C . LEU A 1 105 ? 0.878 5.612 0.658 1.00 92.94 105 LEU A C 1
ATOM 790 O O . LEU A 1 105 ? 1.607 5.132 -0.210 1.00 92.94 105 LEU A O 1
ATOM 794 N N . GLY A 1 106 ? 0.249 6.769 0.478 1.00 92.44 106 GLY A N 1
ATOM 795 C CA . GLY A 1 106 ? 0.229 7.501 -0.788 1.00 92.44 106 GLY A CA 1
ATOM 796 C C . GLY A 1 106 ? 1.609 7.978 -1.232 1.00 92.44 106 GLY A C 1
ATOM 797 O O . GLY A 1 106 ? 1.936 7.869 -2.413 1.00 92.44 106 GLY A O 1
ATOM 798 N N . ALA A 1 107 ? 2.449 8.434 -0.299 1.00 94.94 107 ALA A N 1
ATOM 799 C CA . ALA A 1 107 ? 3.826 8.829 -0.600 1.00 94.94 107 ALA A CA 1
ATOM 800 C C . ALA A 1 107 ? 4.652 7.637 -1.116 1.00 94.94 107 ALA A C 1
ATOM 802 O O . ALA A 1 107 ? 5.258 7.720 -2.183 1.00 94.94 107 ALA A O 1
ATOM 803 N N . ALA A 1 108 ? 4.588 6.493 -0.426 1.00 94.94 108 ALA A N 1
ATOM 804 C CA . ALA A 1 108 ? 5.261 5.267 -0.852 1.00 94.94 108 ALA A CA 1
ATOM 805 C C . ALA A 1 108 ? 4.755 4.771 -2.216 1.00 94.94 108 ALA A C 1
ATOM 807 O O . ALA A 1 108 ? 5.554 4.432 -3.089 1.00 94.94 108 ALA A O 1
ATOM 808 N N . ALA A 1 109 ? 3.436 4.788 -2.431 1.00 94.12 109 ALA A N 1
ATOM 809 C CA . ALA A 1 109 ? 2.831 4.430 -3.709 1.00 94.12 109 ALA A CA 1
ATOM 810 C C . ALA A 1 109 ? 3.285 5.366 -4.838 1.00 94.12 109 ALA A C 1
ATOM 812 O O . ALA A 1 109 ? 3.597 4.905 -5.932 1.00 94.12 109 ALA A O 1
ATOM 813 N N . THR A 1 110 ? 3.388 6.669 -4.569 1.00 94.94 110 THR A N 1
ATOM 814 C CA . THR A 1 110 ? 3.868 7.656 -5.546 1.00 94.94 110 THR A CA 1
ATOM 815 C C . THR A 1 110 ? 5.319 7.376 -5.927 1.00 94.94 110 THR A C 1
ATOM 817 O O . THR A 1 110 ? 5.622 7.282 -7.114 1.00 94.94 110 THR A O 1
ATOM 820 N N . CYS A 1 111 ? 6.208 7.158 -4.951 1.00 93.56 111 CYS A N 1
ATOM 821 C CA . CYS A 1 111 ? 7.600 6.781 -5.217 1.00 93.56 111 CYS A CA 1
ATOM 822 C C . CYS A 1 111 ? 7.695 5.492 -6.046 1.00 93.56 111 CYS A C 1
ATOM 824 O O . CYS A 1 111 ? 8.466 5.438 -7.005 1.00 93.56 111 CYS A O 1
ATOM 826 N N . ALA A 1 112 ? 6.878 4.484 -5.724 1.00 90.56 112 ALA A N 1
ATOM 827 C CA . ALA A 1 112 ? 6.818 3.229 -6.467 1.00 90.56 112 ALA A CA 1
ATOM 828 C C . ALA A 1 112 ? 6.372 3.443 -7.926 1.00 90.56 112 ALA A C 1
ATOM 830 O O . ALA A 1 112 ? 7.020 2.939 -8.845 1.00 90.56 112 ALA A O 1
ATOM 831 N N . LEU A 1 113 ? 5.307 4.213 -8.160 1.00 91.12 113 LEU A N 1
ATOM 832 C CA . LEU A 1 113 ? 4.793 4.485 -9.507 1.00 91.12 113 LEU A CA 1
ATOM 833 C C . LEU A 1 113 ? 5.775 5.318 -10.342 1.00 91.12 113 LEU A C 1
ATOM 835 O O . LEU A 1 113 ? 5.991 5.012 -11.514 1.00 91.12 113 LEU A O 1
ATOM 839 N N . VAL A 1 114 ? 6.410 6.333 -9.747 1.00 91.19 114 VAL A N 1
ATOM 840 C CA . VAL A 1 114 ? 7.445 7.131 -10.426 1.00 91.19 114 VAL A CA 1
ATOM 841 C C . VAL A 1 114 ? 8.634 6.247 -10.801 1.00 91.19 114 VAL A C 1
ATOM 843 O O . VAL A 1 114 ? 9.102 6.332 -11.936 1.00 91.19 114 VAL A O 1
ATOM 846 N N . PHE A 1 115 ? 9.070 5.357 -9.904 1.00 88.44 115 PHE A N 1
ATOM 847 C CA . PHE A 1 115 ? 10.139 4.399 -10.188 1.00 88.44 115 PHE A CA 1
ATOM 848 C C . PHE A 1 115 ? 9.793 3.473 -11.362 1.00 88.44 115 PHE A C 1
ATOM 850 O O . PHE A 1 115 ? 10.614 3.279 -12.256 1.00 88.44 115 PHE A O 1
ATOM 857 N N . ALA A 1 116 ? 8.574 2.927 -11.379 1.00 84.88 116 ALA A N 1
ATOM 858 C CA . ALA A 1 116 ? 8.155 1.969 -12.399 1.00 84.88 116 ALA A CA 1
ATOM 859 C C . ALA A 1 116 ? 7.930 2.604 -13.781 1.00 84.88 116 ALA A C 1
ATOM 861 O O . ALA A 1 116 ? 8.263 1.991 -14.793 1.00 84.88 116 ALA A O 1
ATOM 862 N N . PHE A 1 117 ? 7.355 3.811 -13.842 1.00 83.19 117 PHE A N 1
ATOM 863 C CA . PHE A 1 117 ? 6.837 4.364 -15.101 1.00 83.19 117 PHE A CA 1
ATOM 864 C C . PHE A 1 117 ? 7.572 5.596 -15.625 1.00 83.19 117 PHE A C 1
ATOM 866 O O . PHE A 1 117 ? 7.446 5.910 -16.808 1.00 83.19 117 PHE A O 1
ATOM 873 N N . VAL A 1 118 ? 8.301 6.318 -14.773 1.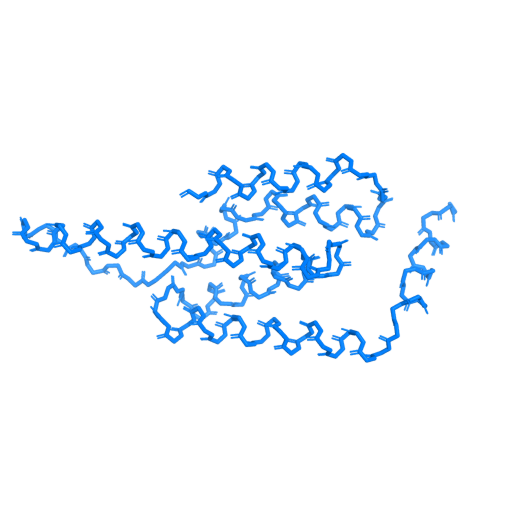00 85.19 118 VAL A N 1
ATOM 874 C CA . VAL A 1 118 ? 8.874 7.622 -15.136 1.00 85.19 118 VAL A CA 1
ATOM 875 C C . VAL A 1 118 ? 10.393 7.586 -15.089 1.00 85.19 118 VAL A C 1
ATOM 877 O O . VAL A 1 118 ? 11.039 7.928 -16.078 1.00 85.19 118 VAL A O 1
ATOM 880 N N . TRP A 1 119 ? 10.963 7.191 -13.950 1.00 82.31 119 TRP A N 1
ATOM 881 C CA . TRP A 1 119 ? 12.399 7.270 -13.709 1.00 82.31 119 TRP A CA 1
ATOM 882 C C . TRP A 1 119 ? 12.861 6.173 -12.737 1.00 82.31 119 TRP A C 1
ATOM 884 O O . TRP A 1 119 ? 12.647 6.311 -11.535 1.00 82.31 119 TRP A O 1
ATOM 894 N N . PRO A 1 120 ? 13.528 5.103 -13.210 1.00 82.94 120 PRO A N 1
ATOM 895 C CA . PRO A 1 120 ? 13.957 3.983 -12.369 1.00 82.94 120 PRO A CA 1
ATOM 896 C C . PRO A 1 120 ? 15.236 4.300 -11.569 1.00 82.94 120 PRO A C 1
ATOM 898 O O . PRO A 1 120 ? 16.262 3.635 -11.706 1.00 82.94 120 PRO A O 1
ATOM 901 N N . ASP A 1 121 ? 15.194 5.338 -10.733 1.00 87.69 121 ASP A N 1
ATOM 902 C CA . ASP A 1 121 ? 16.282 5.695 -9.816 1.00 87.69 121 ASP A CA 1
ATOM 903 C C . ASP A 1 121 ? 16.132 4.942 -8.481 1.00 87.69 121 ASP A C 1
ATOM 905 O O . ASP A 1 121 ? 15.091 5.002 -7.823 1.00 87.69 121 ASP A O 1
ATOM 909 N N . GLN A 1 122 ? 17.192 4.258 -8.039 1.00 89.06 122 GLN A N 1
ATOM 910 C CA . GLN A 1 122 ? 17.226 3.529 -6.763 1.00 89.06 122 GLN A CA 1
ATOM 911 C C . GLN A 1 122 ? 16.911 4.417 -5.548 1.00 89.06 122 GLN A C 1
ATOM 913 O O . GLN A 1 122 ? 16.384 3.925 -4.547 1.00 89.06 122 GLN A O 1
ATOM 918 N N . ARG A 1 123 ? 17.163 5.729 -5.629 1.00 93.44 123 ARG A N 1
ATOM 919 C CA . ARG A 1 123 ? 16.807 6.699 -4.581 1.00 93.44 123 ARG A CA 1
ATOM 920 C C . ARG A 1 123 ? 15.304 6.721 -4.298 1.00 93.44 123 ARG A C 1
ATOM 922 O O . ARG A 1 123 ? 14.911 6.929 -3.153 1.00 93.44 123 ARG A O 1
ATOM 929 N N . LEU A 1 124 ? 14.462 6.449 -5.299 1.00 90.62 124 LEU A N 1
ATOM 930 C CA . LEU A 1 124 ? 13.009 6.372 -5.121 1.00 90.62 124 LEU A CA 1
ATOM 931 C C . LEU A 1 124 ? 12.587 5.140 -4.319 1.00 90.62 124 LEU A C 1
ATOM 933 O O . LEU A 1 124 ? 11.622 5.220 -3.565 1.00 90.62 124 LEU A O 1
ATOM 937 N N . LEU A 1 125 ? 13.317 4.026 -4.423 1.00 90.12 125 LEU A N 1
ATOM 938 C CA . LEU A 1 125 ? 13.064 2.842 -3.595 1.00 90.12 125 LEU A CA 1
ATOM 939 C C . LEU A 1 125 ? 13.432 3.102 -2.130 1.00 90.12 125 LEU A C 1
ATOM 941 O O . LEU A 1 125 ? 12.717 2.663 -1.230 1.00 90.12 125 LEU A O 1
ATOM 945 N N . ILE A 1 126 ? 14.502 3.867 -1.887 1.00 94.00 126 ILE A N 1
ATOM 946 C CA . ILE A 1 126 ? 14.877 4.307 -0.537 1.00 94.00 126 ILE A CA 1
ATOM 947 C C . ILE A 1 126 ? 13.818 5.267 0.022 1.00 94.00 126 ILE A C 1
ATOM 949 O O . ILE A 1 126 ? 13.370 5.086 1.151 1.00 94.00 126 ILE A O 1
ATOM 953 N N . ALA A 1 127 ? 13.361 6.239 -0.774 1.00 94.50 127 ALA A N 1
ATOM 954 C CA . ALA A 1 127 ? 12.297 7.164 -0.379 1.00 94.50 127 ALA A CA 1
ATOM 955 C C . ALA A 1 127 ? 10.966 6.443 -0.103 1.00 94.50 127 ALA A C 1
ATOM 957 O O . ALA A 1 127 ? 10.296 6.740 0.882 1.00 94.50 127 ALA A O 1
ATOM 958 N N . MET A 1 128 ? 10.613 5.447 -0.921 1.00 94.44 128 MET A N 1
ATOM 959 C CA . MET A 1 128 ? 9.459 4.574 -0.692 1.00 94.44 128 MET A CA 1
ATOM 960 C C . MET A 1 128 ? 9.577 3.842 0.648 1.00 94.44 128 MET A C 1
ATOM 962 O O . MET A 1 128 ? 8.611 3.797 1.410 1.00 94.44 128 MET A O 1
ATOM 966 N N . ALA A 1 129 ? 10.750 3.274 0.945 1.00 92.81 129 ALA A N 1
ATOM 967 C CA . ALA A 1 129 ? 10.978 2.565 2.196 1.00 92.81 129 ALA A CA 1
ATOM 968 C C . ALA A 1 129 ? 10.917 3.498 3.415 1.00 92.81 129 ALA A C 1
ATOM 970 O O . ALA A 1 129 ? 10.297 3.148 4.417 1.00 92.81 129 ALA A O 1
ATOM 971 N N . ALA A 1 130 ? 11.491 4.699 3.306 1.00 93.94 130 ALA A N 1
ATOM 972 C CA . ALA A 1 130 ? 11.404 5.731 4.336 1.00 93.94 130 ALA A CA 1
ATOM 973 C C . ALA A 1 130 ? 9.951 6.173 4.579 1.00 93.94 130 ALA A C 1
ATOM 975 O O . ALA A 1 130 ? 9.514 6.236 5.723 1.00 93.94 130 ALA A O 1
ATOM 976 N N . ALA A 1 131 ? 9.172 6.387 3.514 1.00 94.25 131 ALA A N 1
ATOM 977 C CA . ALA A 1 131 ? 7.757 6.737 3.621 1.00 94.25 131 ALA A CA 1
ATOM 978 C C . ALA A 1 131 ? 6.922 5.627 4.287 1.00 94.25 131 ALA A C 1
ATOM 980 O O . ALA A 1 131 ? 6.015 5.915 5.063 1.00 94.25 131 ALA A O 1
ATOM 981 N N . LEU A 1 132 ? 7.229 4.355 4.014 1.00 91.19 132 LEU A N 1
ATOM 982 C CA . LEU A 1 132 ? 6.599 3.221 4.700 1.00 91.19 132 LEU A CA 1
ATOM 983 C C . LEU A 1 132 ? 6.978 3.162 6.184 1.00 91.19 132 LEU A C 1
ATOM 985 O O . LEU A 1 132 ? 6.128 2.828 7.004 1.00 91.19 132 LEU A O 1
ATOM 989 N N . ALA A 1 133 ? 8.226 3.487 6.524 1.00 90.81 133 ALA A N 1
ATOM 990 C CA . ALA A 1 133 ? 8.693 3.520 7.907 1.00 90.81 133 ALA A CA 1
ATOM 991 C C . ALA A 1 133 ? 8.032 4.646 8.720 1.00 90.81 133 ALA A C 1
ATOM 993 O O . ALA A 1 133 ? 7.617 4.400 9.846 1.00 90.81 133 ALA A O 1
ATOM 994 N N . GLU A 1 134 ? 7.869 5.839 8.142 1.00 89.38 134 GLU A N 1
ATOM 995 C CA . GLU A 1 134 ? 7.139 6.967 8.755 1.00 89.38 134 GLU A C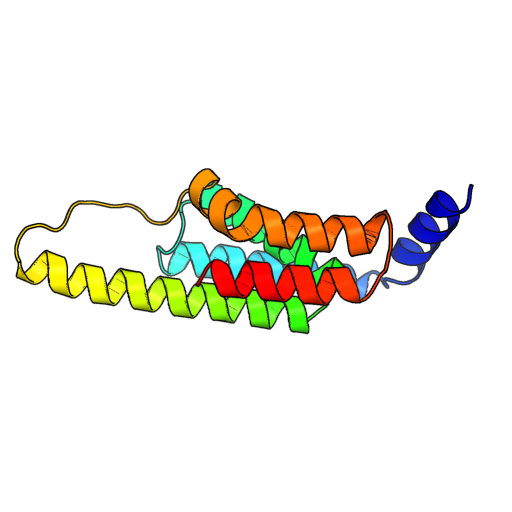A 1
ATOM 996 C C . GLU A 1 134 ? 5.661 6.642 9.033 1.00 89.38 134 GLU A C 1
ATOM 998 O O . GLU A 1 134 ? 5.048 7.197 9.941 1.00 89.38 134 GLU A O 1
ATOM 1003 N N . ALA A 1 135 ? 5.070 5.742 8.246 1.00 83.25 135 ALA A N 1
ATOM 1004 C CA . ALA A 1 135 ? 3.667 5.367 8.371 1.00 83.25 135 ALA A CA 1
ATOM 1005 C C . ALA A 1 135 ? 3.377 4.349 9.496 1.00 83.25 135 ALA A C 1
ATOM 1007 O O . ALA A 1 135 ? 2.197 4.060 9.742 1.00 83.25 135 ALA A O 1
ATOM 1008 N N . ALA A 1 136 ? 4.407 3.751 10.106 1.00 70.50 136 ALA A N 1
ATOM 1009 C CA . ALA A 1 136 ? 4.296 2.701 11.125 1.00 70.50 136 ALA A CA 1
ATOM 1010 C C . ALA A 1 136 ? 4.278 3.266 12.550 1.00 70.50 136 ALA A C 1
ATOM 1012 O O . ALA A 1 136 ? 3.425 2.785 13.337 1.00 70.50 136 ALA A O 1
#

Secondary structure (DSSP, 8-state):
-HHHHHHHHHHHHS-HHHHHHHHHHHHHHHHHHHHTT-B-HHHHHHHHHHHHHHHHHHHHHHHHHHHHHHHHHHHHHHHHHHHHHHTT----PPSB-HHHHHHHHHHHHHHHHHHHHT---HHHHHHHHHHHHHT-

pLDDT: mean 84.68, std 11.66, range [47.5, 95.31]

Foldseek 3Di:
DVQVVLLVVLVVVQPVVLLVVQLVLLVVVLVVCVVLQQEDNQQSVLLSLLSSLQCSQVNVVSNVLSVVLSVVVSVVVVVVQVVCVVVVNRDPDGHHHNVSNCVQQVQLSVLSNCCRRPNVDVVSVVSSSVSSVVSD

Sequence (136 aa):
MHNLAYFSAFFTSTPPEKFCFFTLLTVIFAVLGRVVRGVTTAGALAGGSVCFALLLSAGIGGFFLLLTVFVLTWISTRLGRAHKTRLGTAEARVGRDALQVLANLGAAATCALVFAFVWPDQRLLIAMAAALAEAA